Protein AF-A0A673XP04-F1 (afdb_monomer_lite)

Secondary structure (DSSP, 8-state):
-----GGGS--SS-PPP-PPPPTT--SSS--GGGT-GGGT-PPPP-S--SS-PPP-SPPPPPPPPPP--SSPPPPPPPPPSS-S--

Sequence (86 aa):
MPHNLSFNLLCRTQPPPKLPVGPSHKFAFNYYNGRDGRRESAPATVVMSSQKALAAGQALEVPAKRPVTPGNVPRELTLSTDQPYL

Structure (mmCIF, N/CA/C/O backbone):
data_AF-A0A673XP04-F1
#
_entry.id   AF-A0A673XP04-F1
#
loop_
_atom_site.group_PDB
_atom_site.id
_atom_site.type_symbol
_atom_site.label_atom_id
_atom_site.label_alt_id
_atom_site.label_comp_id
_atom_site.label_asym_id
_atom_site.label_entity_id
_atom_site.label_seq_id
_atom_site.pdbx_PDB_ins_code
_atom_site.Cartn_x
_atom_site.Cartn_y
_atom_site.Cartn_z
_atom_site.occupancy
_atom_site.B_iso_or_equiv
_atom_site.auth_seq_id
_atom_site.auth_comp_id
_atom_site.auth_asym_id
_atom_site.auth_atom_id
_atom_site.pdbx_PDB_model_num
ATOM 1 N N . MET A 1 1 ? 28.999 -32.088 6.420 1.00 51.09 1 MET A N 1
ATOM 2 C CA . MET A 1 1 ? 28.671 -30.833 5.710 1.00 51.09 1 MET A CA 1
ATOM 3 C C . MET A 1 1 ? 28.512 -31.165 4.237 1.00 51.09 1 MET A C 1
ATOM 5 O O . MET A 1 1 ? 29.466 -31.709 3.690 1.00 51.09 1 MET A O 1
ATOM 9 N N . PRO A 1 2 ? 27.349 -30.947 3.600 1.00 70.00 2 PRO A N 1
ATOM 10 C CA . PRO A 1 2 ? 27.246 -31.169 2.163 1.00 70.00 2 PRO A CA 1
ATOM 11 C C . PRO A 1 2 ? 28.143 -30.155 1.441 1.00 70.00 2 PRO A C 1
ATOM 13 O O . PRO A 1 2 ? 28.015 -28.946 1.632 1.00 70.00 2 PRO A O 1
ATOM 16 N N . HIS A 1 3 ? 29.100 -30.654 0.658 1.00 71.00 3 HIS A N 1
ATOM 17 C CA . HIS A 1 3 ? 29.939 -29.825 -0.197 1.00 71.00 3 HIS A CA 1
ATOM 18 C C . HIS A 1 3 ? 29.177 -29.521 -1.484 1.00 71.00 3 HIS A C 1
ATOM 20 O O . HIS A 1 3 ? 28.848 -30.425 -2.249 1.00 71.00 3 HIS A O 1
ATOM 26 N N . ASN A 1 4 ? 28.902 -28.241 -1.725 1.00 65.50 4 ASN A N 1
ATOM 27 C CA . ASN A 1 4 ? 28.284 -27.800 -2.968 1.00 65.50 4 ASN A CA 1
ATOM 28 C C . ASN A 1 4 ? 29.330 -27.854 -4.087 1.00 65.50 4 ASN A C 1
ATOM 30 O O . ASN A 1 4 ? 30.102 -26.913 -4.277 1.00 65.50 4 ASN A O 1
ATOM 34 N N . LEU A 1 5 ? 29.379 -28.980 -4.799 1.00 63.59 5 LEU A N 1
ATOM 35 C CA . LEU A 1 5 ? 30.155 -29.105 -6.028 1.00 63.59 5 LEU A CA 1
ATOM 36 C C . LEU A 1 5 ? 29.566 -28.164 -7.096 1.00 63.59 5 LEU A C 1
ATOM 38 O O . LEU A 1 5 ? 28.353 -27.956 -7.163 1.00 63.59 5 LEU A O 1
ATOM 42 N N . SER A 1 6 ? 30.433 -27.610 -7.939 1.00 63.44 6 SER A N 1
ATOM 43 C CA . SER A 1 6 ? 30.176 -26.543 -8.923 1.00 63.44 6 SER A CA 1
ATOM 44 C C . SER A 1 6 ? 29.065 -26.803 -9.951 1.00 63.44 6 SER A C 1
ATOM 46 O O . SER A 1 6 ? 28.722 -25.898 -10.702 1.00 63.44 6 SER A O 1
ATOM 48 N N . PHE A 1 7 ? 28.491 -28.005 -9.995 1.00 61.38 7 PHE A N 1
ATOM 49 C CA . PHE A 1 7 ? 27.465 -28.395 -10.962 1.00 61.38 7 PHE A CA 1
ATOM 50 C C . PHE A 1 7 ? 26.067 -27.826 -10.652 1.00 61.38 7 PHE A C 1
ATOM 52 O O . PHE A 1 7 ? 25.273 -27.640 -11.565 1.00 61.38 7 PHE A O 1
ATOM 59 N N . ASN A 1 8 ? 25.774 -27.497 -9.387 1.00 74.50 8 ASN A N 1
ATOM 60 C CA . ASN A 1 8 ? 24.460 -26.985 -8.955 1.00 74.50 8 ASN A CA 1
ATOM 61 C C . ASN A 1 8 ? 24.493 -25.514 -8.503 1.00 74.50 8 ASN A C 1
ATOM 63 O O . ASN A 1 8 ? 23.590 -25.046 -7.810 1.00 74.50 8 ASN A O 1
ATOM 67 N N . LEU A 1 9 ? 25.550 -24.780 -8.859 1.00 81.62 9 LEU A N 1
ATOM 68 C CA . LEU A 1 9 ? 25.730 -23.374 -8.509 1.00 81.62 9 LEU A CA 1
ATOM 69 C C . LEU A 1 9 ? 25.889 -22.541 -9.778 1.00 81.62 9 LEU A C 1
ATOM 71 O O . LEU A 1 9 ? 26.606 -22.916 -10.701 1.00 81.62 9 LEU A O 1
ATOM 75 N N . LEU A 1 10 ? 25.238 -21.381 -9.800 1.00 85.12 10 LEU A N 1
ATOM 76 C CA . LEU A 1 10 ? 25.417 -20.401 -10.867 1.00 85.12 10 LEU A CA 1
ATOM 77 C C . LEU A 1 10 ? 26.860 -19.864 -10.875 1.00 85.12 10 LEU A C 1
ATOM 79 O O . LEU A 1 10 ? 27.504 -19.751 -9.827 1.00 85.12 10 LEU A O 1
ATOM 83 N N . CYS A 1 11 ? 27.351 -19.491 -12.060 1.00 86.44 11 CYS A N 1
ATOM 84 C CA . CYS A 1 11 ? 28.653 -18.850 -12.230 1.00 86.44 11 CYS A CA 1
ATOM 85 C C . CYS A 1 11 ? 28.774 -17.569 -11.385 1.00 86.44 11 CYS A C 1
ATOM 87 O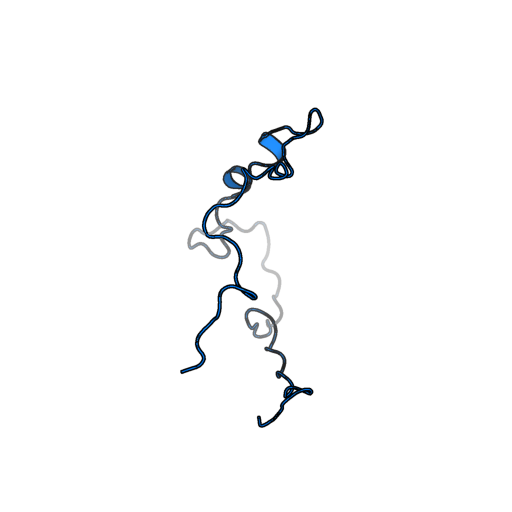 O . CYS A 1 11 ? 27.812 -16.825 -11.199 1.00 86.44 11 CYS A O 1
ATOM 89 N N . ARG A 1 12 ? 29.987 -17.284 -10.890 1.00 88.12 12 ARG A N 1
ATOM 90 C CA . ARG A 1 12 ? 30.271 -16.053 -10.124 1.00 88.12 12 ARG A CA 1
ATOM 91 C C . ARG A 1 12 ? 30.185 -14.795 -10.986 1.00 88.12 12 ARG A C 1
ATOM 93 O O . ARG A 1 12 ? 29.778 -13.749 -10.491 1.00 88.12 12 ARG A O 1
ATOM 100 N N . THR A 1 13 ? 30.554 -14.912 -12.257 1.00 91.19 13 THR A N 1
ATOM 101 C CA . THR A 1 13 ? 30.477 -13.830 -13.237 1.00 91.19 13 THR A CA 1
ATOM 102 C C . THR A 1 13 ? 29.216 -14.002 -14.061 1.00 91.19 13 THR A C 1
ATOM 104 O O . THR A 1 13 ? 29.074 -15.009 -14.752 1.00 91.19 13 THR A O 1
ATOM 107 N N . GLN A 1 14 ? 28.328 -13.012 -13.992 1.00 93.12 14 GLN A N 1
ATOM 108 C CA . GLN A 1 14 ? 27.060 -13.012 -14.711 1.00 93.12 14 GLN A CA 1
ATOM 109 C C . GLN A 1 14 ? 27.096 -12.023 -15.880 1.00 93.12 14 GLN A C 1
ATOM 111 O O . GLN A 1 14 ? 27.755 -10.984 -15.778 1.00 93.12 14 GLN A O 1
ATOM 116 N N . PRO A 1 15 ? 26.406 -12.321 -16.994 1.00 95.12 15 PRO A N 1
ATOM 117 C CA . PRO A 1 15 ? 26.288 -11.386 -18.103 1.00 95.12 15 PRO A CA 1
ATOM 118 C C . PRO A 1 15 ? 25.535 -10.115 -17.670 1.00 95.12 15 PRO A C 1
ATOM 120 O O . PRO A 1 15 ? 24.747 -10.153 -16.718 1.00 95.12 15 PRO A O 1
ATOM 123 N N . PRO A 1 16 ? 25.735 -8.983 -18.368 1.00 95.94 16 PRO A N 1
ATOM 124 C 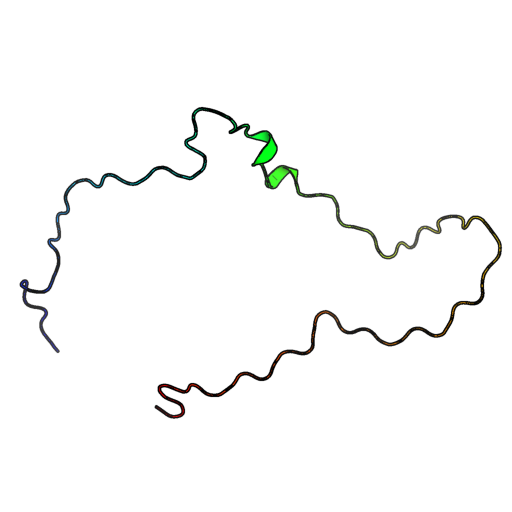CA . PRO A 1 16 ? 25.008 -7.755 -18.070 1.00 95.94 16 PRO A CA 1
ATOM 125 C C . PRO A 1 16 ? 23.489 -7.958 -18.248 1.00 95.94 16 PRO A C 1
ATOM 127 O O . PRO A 1 16 ? 23.060 -8.467 -19.288 1.00 95.94 16 PRO A O 1
ATOM 130 N N . PRO A 1 17 ? 22.653 -7.569 -17.265 1.00 95.19 17 PRO A N 1
ATOM 131 C CA . PRO A 1 17 ? 21.211 -7.769 -17.348 1.00 95.19 17 PRO A CA 1
ATOM 132 C C . PRO A 1 17 ? 20.525 -6.685 -18.189 1.00 95.19 17 PRO A C 1
ATOM 134 O O . PRO A 1 17 ? 20.929 -5.522 -18.192 1.00 95.19 17 PRO A O 1
ATOM 137 N N . LYS A 1 18 ? 19.408 -7.045 -18.833 1.00 96.38 18 LYS A N 1
ATOM 138 C CA . LYS A 1 18 ? 18.471 -6.100 -19.458 1.00 96.38 18 LYS A CA 1
ATOM 139 C C . LYS A 1 18 ? 17.189 -6.040 -18.629 1.00 96.38 18 LYS A C 1
ATOM 141 O O . LYS A 1 18 ? 16.267 -6.823 -18.844 1.00 96.38 18 LYS A O 1
ATOM 146 N N . LEU A 1 19 ? 17.160 -5.142 -17.647 1.00 96.69 19 LEU A N 1
ATOM 147 C CA . LEU A 1 19 ? 16.030 -5.008 -16.725 1.00 96.69 19 LEU A CA 1
ATOM 148 C C . LEU A 1 19 ? 14.823 -4.328 -17.398 1.00 96.69 19 LEU A C 1
ATOM 150 O O . LEU A 1 19 ? 15.014 -3.430 -18.224 1.00 96.69 19 LEU A O 1
ATOM 154 N N . PRO A 1 20 ? 13.583 -4.723 -17.054 1.00 97.06 20 PRO A N 1
ATOM 155 C CA . PRO A 1 20 ? 12.390 -4.042 -17.537 1.00 97.06 20 PRO A CA 1
ATOM 156 C C . PRO A 1 20 ? 12.278 -2.638 -16.933 1.00 97.06 20 PRO A C 1
ATOM 158 O O . PRO A 1 20 ? 12.726 -2.372 -15.817 1.00 97.06 20 PRO A O 1
ATOM 161 N N . VAL A 1 21 ? 11.640 -1.736 -17.674 1.00 97.75 21 VAL A N 1
ATOM 162 C CA . VAL A 1 21 ? 11.340 -0.381 -17.201 1.00 97.75 21 VAL A CA 1
ATOM 163 C C . VAL A 1 21 ? 10.144 -0.373 -16.248 1.00 97.75 21 VAL A C 1
ATOM 165 O O . VAL A 1 21 ? 9.263 -1.229 -16.314 1.00 97.75 21 VAL A O 1
ATOM 168 N N . GLY A 1 22 ? 10.100 0.625 -15.363 1.00 96.69 22 GLY A N 1
ATOM 169 C CA . GLY A 1 22 ? 8.989 0.815 -14.433 1.00 96.69 22 GLY A CA 1
ATOM 170 C C . GLY A 1 22 ? 7.694 1.308 -15.102 1.00 96.69 22 GLY A C 1
ATOM 171 O O . GLY A 1 22 ? 7.702 1.785 -16.239 1.00 96.69 22 GLY A O 1
ATOM 172 N N . PRO A 1 23 ? 6.567 1.296 -14.369 1.00 95.31 23 PRO A N 1
ATOM 173 C CA . PRO A 1 23 ? 5.228 1.569 -14.910 1.00 95.31 23 PRO A CA 1
ATOM 174 C C . PRO A 1 23 ? 5.022 3.007 -15.410 1.00 95.31 23 PRO A C 1
ATOM 176 O O . PRO A 1 23 ? 4.074 3.283 -16.142 1.00 95.31 23 PRO A O 1
ATOM 179 N N . SER A 1 24 ? 5.896 3.935 -15.016 1.00 95.62 24 SER A N 1
ATOM 180 C CA . SER A 1 24 ? 5.871 5.335 -15.458 1.00 95.62 24 SER A CA 1
ATOM 181 C C . SER A 1 24 ? 6.745 5.592 -16.692 1.00 95.62 24 SER A C 1
ATOM 183 O O . SER A 1 24 ? 6.953 6.746 -17.044 1.00 95.62 24 SER A O 1
ATOM 185 N N . HIS A 1 25 ? 7.273 4.566 -17.366 1.00 96.06 25 HIS A N 1
ATOM 186 C CA . HIS A 1 25 ? 7.986 4.724 -18.638 1.00 96.06 25 HIS A CA 1
ATOM 187 C C . HIS A 1 25 ? 6.996 4.701 -19.818 1.00 96.06 25 HIS A C 1
ATOM 189 O O . HIS A 1 25 ? 6.989 3.786 -20.637 1.00 96.06 25 HIS A O 1
ATOM 195 N N . LYS A 1 26 ? 6.093 5.689 -19.852 1.00 95.75 26 LYS A N 1
ATOM 196 C CA . LYS A 1 26 ? 5.039 5.836 -20.868 1.00 95.75 26 LYS A CA 1
ATOM 197 C C . LYS A 1 26 ? 5.242 7.126 -21.658 1.00 95.75 26 LYS A C 1
ATOM 199 O O . LYS A 1 26 ? 5.509 8.167 -21.060 1.00 95.75 26 LYS A O 1
ATOM 204 N N . PHE A 1 27 ? 5.049 7.058 -22.975 1.00 95.50 27 PHE A N 1
ATOM 205 C CA . PHE A 1 27 ? 5.188 8.203 -23.884 1.00 95.50 27 PHE A CA 1
ATOM 206 C C . PHE A 1 27 ? 4.034 9.214 -23.798 1.00 95.50 27 PHE A C 1
ATOM 208 O O . PHE A 1 27 ? 4.231 10.388 -24.090 1.00 95.50 27 PHE A O 1
ATOM 215 N N . ALA A 1 28 ? 2.841 8.779 -23.384 1.00 95.88 28 ALA A N 1
ATOM 216 C CA . ALA A 1 28 ? 1.648 9.616 -23.268 1.00 95.88 28 ALA A CA 1
ATOM 217 C C . ALA A 1 28 ? 0.861 9.280 -21.992 1.00 95.88 28 ALA A C 1
ATOM 219 O O . ALA A 1 28 ? 1.066 8.222 -21.392 1.00 95.88 28 ALA A O 1
ATOM 220 N N . PHE A 1 29 ? -0.038 10.186 -21.588 1.00 93.94 29 PHE A N 1
ATOM 221 C CA . PHE A 1 29 ? -0.927 10.024 -20.426 1.00 93.94 29 PHE A CA 1
ATOM 222 C C . PHE A 1 29 ? -0.180 9.679 -19.127 1.00 93.94 29 PHE A C 1
ATOM 224 O O . PHE A 1 29 ? -0.548 8.770 -18.386 1.00 93.94 29 PHE A O 1
ATOM 231 N N . ASN A 1 30 ? 0.916 10.395 -18.870 1.00 94.69 30 ASN A N 1
ATOM 232 C CA . ASN A 1 30 ? 1.853 10.084 -17.790 1.00 94.69 30 ASN A CA 1
ATOM 233 C C . ASN A 1 30 ? 2.290 11.329 -17.004 1.00 94.69 30 ASN A C 1
ATOM 235 O O . ASN A 1 30 ? 3.438 11.463 -16.568 1.00 94.69 30 ASN A O 1
ATOM 239 N N . TYR A 1 31 ? 1.363 12.269 -16.845 1.00 95.19 31 TYR A N 1
ATOM 240 C CA . TYR A 1 31 ? 1.613 13.505 -16.120 1.00 95.19 31 TYR A CA 1
ATOM 241 C C . TYR A 1 31 ? 1.973 13.210 -14.660 1.00 95.19 31 TYR A C 1
ATOM 243 O O . TYR A 1 31 ? 1.331 12.402 -13.991 1.00 95.19 31 TYR A O 1
ATOM 251 N N . TYR A 1 32 ? 3.032 13.856 -14.170 1.00 94.69 32 TYR A N 1
ATOM 252 C CA . TYR A 1 32 ? 3.533 13.649 -12.810 1.00 94.69 32 TYR A CA 1
ATOM 253 C C . TYR A 1 32 ? 2.506 14.047 -11.742 1.00 94.69 32 TYR A C 1
ATOM 255 O O . TYR A 1 32 ? 2.403 13.385 -10.717 1.00 94.69 32 TYR A O 1
ATOM 263 N N . ASN A 1 33 ? 1.703 15.080 -12.010 1.00 93.25 33 ASN A N 1
ATOM 264 C CA 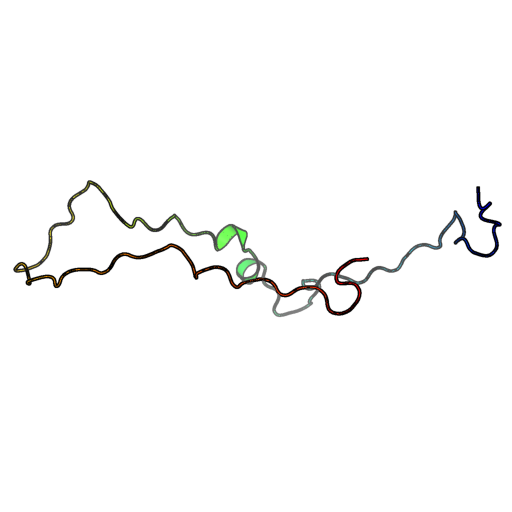. ASN A 1 33 ? 0.695 15.591 -11.080 1.00 93.25 33 ASN A CA 1
ATOM 265 C C . ASN A 1 33 ? -0.352 14.545 -10.653 1.00 93.25 33 ASN A C 1
ATOM 267 O O . ASN A 1 33 ? -0.807 14.609 -9.521 1.00 93.25 33 ASN A O 1
ATOM 271 N N . GLY A 1 34 ? -0.699 13.581 -11.511 1.00 91.50 34 GLY A N 1
ATOM 272 C CA . GLY A 1 34 ? -1.646 12.508 -11.190 1.00 91.50 34 GLY A CA 1
ATOM 273 C C . GLY A 1 34 ? -1.015 11.276 -10.536 1.00 91.50 34 GLY A C 1
ATOM 274 O O . GLY A 1 34 ? -1.724 10.321 -10.248 1.00 91.50 34 GLY A O 1
ATOM 275 N N . ARG A 1 35 ? 0.313 11.253 -10.359 1.00 92.12 35 ARG A N 1
ATOM 276 C CA . ARG A 1 35 ? 1.055 10.152 -9.712 1.00 92.12 35 ARG A CA 1
ATOM 277 C C . ARG A 1 35 ? 1.743 10.579 -8.419 1.00 92.12 35 ARG A C 1
ATOM 279 O O . ARG A 1 35 ? 2.317 9.739 -7.728 1.00 92.12 35 ARG A O 1
ATOM 286 N N . ASP A 1 36 ? 1.784 11.878 -8.139 1.00 93.94 36 ASP A N 1
ATOM 287 C CA . ASP A 1 36 ? 2.529 12.433 -7.015 1.00 93.94 36 ASP A CA 1
ATOM 288 C C . ASP A 1 36 ? 1.741 12.261 -5.711 1.00 93.94 36 ASP A C 1
ATOM 290 O O . ASP A 1 36 ? 1.188 13.217 -5.171 1.00 93.94 36 ASP A O 1
ATOM 294 N N . GLY A 1 37 ? 1.748 11.040 -5.167 1.00 93.19 37 GLY A N 1
ATOM 295 C CA . GLY A 1 37 ? 1.112 10.720 -3.883 1.00 93.19 37 GLY A CA 1
ATOM 296 C C . GLY A 1 37 ? 1.627 11.563 -2.709 1.00 93.19 37 GLY A C 1
ATOM 297 O O . GLY A 1 37 ? 0.937 11.734 -1.708 1.00 93.19 37 GLY A O 1
ATOM 298 N N . ARG A 1 38 ? 2.805 12.192 -2.836 1.00 94.75 38 ARG A N 1
ATOM 299 C CA . ARG A 1 38 ? 3.314 13.145 -1.834 1.00 94.75 38 ARG A CA 1
ATOM 300 C C . ARG A 1 38 ? 2.432 14.389 -1.714 1.00 94.75 38 ARG A C 1
ATOM 302 O O . ARG A 1 38 ? 2.425 15.017 -0.660 1.00 94.75 38 ARG A O 1
ATOM 309 N N . ARG A 1 39 ? 1.716 14.756 -2.782 1.00 93.56 39 ARG A N 1
ATOM 310 C CA . ARG A 1 39 ? 0.775 15.889 -2.823 1.00 93.56 39 ARG A CA 1
ATOM 311 C C . ARG A 1 39 ? -0.671 15.486 -2.547 1.00 93.56 39 ARG A C 1
ATOM 313 O O . ARG A 1 39 ? -1.503 16.367 -2.376 1.00 93.56 39 ARG A O 1
ATOM 320 N N . GLU A 1 40 ? -0.964 14.191 -2.483 1.00 93.88 40 GLU A N 1
ATOM 321 C CA . GLU A 1 40 ? -2.286 13.675 -2.104 1.00 93.88 40 GLU A CA 1
ATOM 322 C C . GLU A 1 40 ? -2.502 13.692 -0.583 1.00 93.88 40 GLU A C 1
ATOM 324 O O . GLU A 1 40 ? -3.629 13.570 -0.109 1.00 93.88 40 GLU A O 1
ATOM 329 N N . SER A 1 41 ? -1.433 13.884 0.197 1.00 92.44 41 SER A N 1
ATOM 330 C CA . SER A 1 41 ? -1.522 14.038 1.647 1.00 92.44 41 SER A CA 1
ATOM 331 C C . SER A 1 41 ? -2.295 15.305 2.016 1.00 92.44 41 SER A C 1
ATOM 333 O O . SER A 1 41 ? -1.810 16.422 1.831 1.00 92.44 41 SER A O 1
ATOM 335 N N . ALA A 1 42 ? -3.470 15.126 2.614 1.00 92.62 42 ALA A N 1
ATOM 336 C CA . ALA A 1 42 ? -4.249 16.202 3.211 1.00 92.62 42 ALA A CA 1
ATOM 337 C C . ALA A 1 42 ? -3.888 16.398 4.699 1.00 92.62 42 ALA A C 1
ATOM 339 O O . ALA A 1 42 ? -3.381 15.475 5.343 1.00 92.62 42 ALA A O 1
ATOM 340 N N . PRO A 1 43 ? -4.164 17.580 5.279 1.00 93.94 43 PRO A N 1
ATOM 341 C CA . PRO A 1 43 ? -4.126 17.763 6.726 1.00 93.94 43 PRO A CA 1
ATOM 342 C C . PRO A 1 43 ? -5.055 16.775 7.449 1.00 93.94 43 PRO A C 1
ATOM 344 O O . PRO A 1 43 ? -6.071 16.342 6.903 1.00 93.94 43 PRO A O 1
ATOM 347 N N . ALA A 1 44 ? -4.727 16.438 8.697 1.00 92.56 44 ALA A N 1
ATOM 348 C CA . ALA A 1 44 ? -5.550 15.540 9.502 1.00 92.56 44 ALA A CA 1
ATOM 349 C C . ALA A 1 44 ? -6.971 16.097 9.701 1.00 92.56 44 ALA A C 1
ATOM 351 O O . ALA A 1 44 ? -7.164 17.289 9.945 1.00 92.56 44 ALA A O 1
ATOM 352 N N . THR A 1 45 ? -7.972 15.216 9.645 1.00 90.12 45 THR A N 1
ATOM 353 C CA . THR A 1 45 ? -9.357 15.584 9.967 1.00 90.12 45 THR A CA 1
ATOM 354 C C . THR A 1 45 ? -9.517 15.736 11.478 1.00 90.12 45 THR A C 1
ATOM 356 O O . THR A 1 45 ? -9.225 14.812 12.237 1.00 90.12 45 THR A O 1
ATOM 359 N N . VAL A 1 46 ? -10.008 16.893 11.923 1.00 89.06 46 VAL A N 1
ATOM 360 C CA . VAL A 1 46 ? -10.250 17.175 13.343 1.00 89.06 46 VAL A CA 1
ATOM 361 C C . VAL A 1 46 ? -11.629 16.646 13.741 1.00 89.06 46 VAL A C 1
ATOM 363 O O . VAL A 1 46 ? -12.648 17.185 13.322 1.00 89.06 46 VAL A O 1
ATOM 366 N N . VAL A 1 47 ? -11.667 15.589 14.558 1.00 87.62 47 VAL A N 1
ATOM 367 C CA . VAL A 1 47 ? -12.922 14.964 15.030 1.00 87.62 47 VAL A CA 1
ATOM 368 C C . VAL A 1 47 ? -13.508 15.692 16.247 1.00 87.62 47 VAL A C 1
ATOM 370 O O . VAL A 1 47 ? -14.722 15.732 16.430 1.00 87.62 47 VAL A O 1
ATOM 373 N N . MET A 1 48 ? -12.655 16.288 17.083 1.00 85.25 48 MET A N 1
ATOM 374 C CA . MET A 1 48 ? -13.049 17.041 18.272 1.00 85.25 48 MET A CA 1
ATOM 375 C C . MET A 1 48 ? -12.078 18.209 18.474 1.00 85.25 48 MET A C 1
ATOM 377 O O . MET A 1 48 ? -10.867 18.032 18.367 1.00 85.25 48 MET A O 1
ATOM 381 N N . SER A 1 49 ? -12.615 19.401 18.736 1.00 83.31 49 SER A N 1
ATOM 382 C CA . SER A 1 49 ? -11.857 20.616 19.053 1.00 83.31 49 SER A CA 1
ATOM 383 C C . SER A 1 49 ? -12.468 21.285 20.281 1.00 83.31 49 SER A C 1
ATOM 385 O O . SER A 1 49 ? -13.683 21.244 20.477 1.00 83.31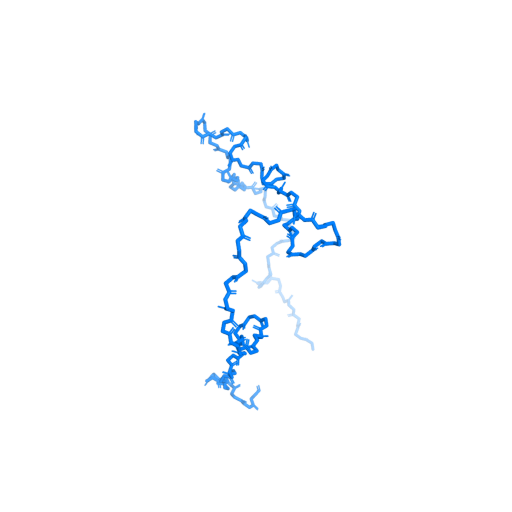 49 SER A O 1
ATOM 387 N N . SER A 1 50 ? -11.633 21.912 21.111 1.00 81.62 50 SER A N 1
ATOM 388 C CA . SER A 1 50 ? -12.077 22.728 22.248 1.00 81.62 50 SER A CA 1
ATOM 389 C C . SER A 1 50 ? -12.681 24.069 21.814 1.00 81.62 50 SER A C 1
ATOM 391 O O . SER A 1 50 ? -13.393 24.709 22.589 1.00 81.62 50 SER A O 1
ATOM 393 N N . GLN A 1 51 ? -12.430 24.494 20.572 1.00 80.88 51 GLN A N 1
ATOM 394 C CA . GLN A 1 51 ? -13.062 25.669 19.984 1.00 80.88 51 GLN A CA 1
ATOM 395 C C . GLN A 1 51 ? -14.528 25.342 19.668 1.00 80.88 51 GLN A C 1
ATOM 397 O O . GLN A 1 51 ? -14.823 24.513 18.808 1.00 80.88 51 GLN A O 1
ATOM 402 N N . LYS A 1 52 ? -15.463 25.987 20.378 1.00 63.09 52 LYS A N 1
ATOM 403 C CA . LYS A 1 52 ? -16.900 25.833 20.124 1.00 63.09 52 LYS A CA 1
ATOM 404 C C . LYS A 1 52 ? -17.257 26.459 18.775 1.00 63.09 52 LYS A C 1
ATOM 406 O O . LYS A 1 52 ? -17.229 27.678 18.637 1.00 63.09 52 LYS A O 1
ATOM 411 N N . ALA A 1 53 ? -17.650 25.638 17.807 1.00 67.19 53 ALA A N 1
ATOM 412 C CA . ALA A 1 53 ? -18.426 26.120 16.672 1.00 67.19 53 ALA A CA 1
ATOM 413 C C . ALA A 1 53 ? -19.814 26.549 17.178 1.00 67.19 53 ALA A C 1
ATOM 415 O O . ALA A 1 53 ? -20.451 25.817 17.939 1.00 67.19 53 ALA A O 1
ATOM 416 N N . LEU A 1 54 ? -20.275 27.741 16.792 1.00 61.91 54 LEU A N 1
ATOM 417 C CA . LEU A 1 54 ? -21.636 28.186 17.090 1.00 61.91 54 LEU A CA 1
ATOM 418 C C . LEU A 1 54 ? -22.611 27.278 16.332 1.00 61.91 54 LEU A C 1
ATOM 420 O O . LEU A 1 54 ? -22.591 27.229 15.104 1.00 61.91 54 LEU A O 1
ATOM 424 N N . ALA A 1 55 ? -23.437 26.529 17.061 1.00 60.66 55 ALA A N 1
ATOM 425 C CA . ALA A 1 55 ? -24.465 25.696 16.455 1.00 60.66 55 ALA A CA 1
ATOM 426 C C . ALA A 1 55 ? -25.586 26.586 15.896 1.00 60.66 55 ALA A C 1
ATOM 428 O O . ALA A 1 55 ? -26.123 27.436 16.607 1.00 60.66 55 ALA A O 1
ATOM 429 N N . ALA A 1 56 ? -25.956 26.385 14.632 1.00 58.06 56 ALA A N 1
ATOM 430 C CA . ALA A 1 56 ? -27.172 26.965 14.080 1.00 58.06 56 ALA A CA 1
ATOM 431 C C . ALA A 1 56 ? -28.378 26.114 14.522 1.00 58.06 56 ALA A C 1
ATOM 433 O O . ALA A 1 56 ? -28.558 25.004 14.027 1.00 58.06 56 ALA A O 1
ATOM 434 N N . GLY A 1 57 ? -29.201 26.631 15.442 1.00 68.06 57 GLY A N 1
ATOM 435 C CA . GLY A 1 57 ? -30.532 26.084 15.753 1.00 68.06 57 GLY A CA 1
ATOM 436 C C . GLY A 1 57 ? -30.689 25.300 17.068 1.00 68.06 57 GLY A C 1
ATOM 437 O O . GLY A 1 57 ? -29.731 25.053 17.799 1.00 68.06 57 GLY A O 1
ATOM 438 N N . GLN A 1 58 ? -31.953 24.965 17.375 1.00 65.12 58 GLN A N 1
ATOM 439 C CA . GLN A 1 58 ? -32.424 24.304 18.603 1.00 65.12 58 GLN A CA 1
ATOM 440 C C . GLN A 1 58 ? -31.870 22.881 18.780 1.00 65.12 58 GLN A C 1
ATOM 442 O O . GLN A 1 58 ? -31.778 22.108 17.829 1.00 65.12 58 GLN A O 1
ATOM 447 N N . ALA A 1 59 ? -31.544 22.533 20.029 1.00 63.81 59 ALA A N 1
ATOM 448 C CA . ALA A 1 59 ? -31.027 21.224 20.410 1.00 63.81 59 ALA A CA 1
ATOM 449 C C . ALA A 1 59 ? -32.089 20.129 20.214 1.00 63.81 59 ALA A C 1
ATOM 451 O O . ALA A 1 59 ? -33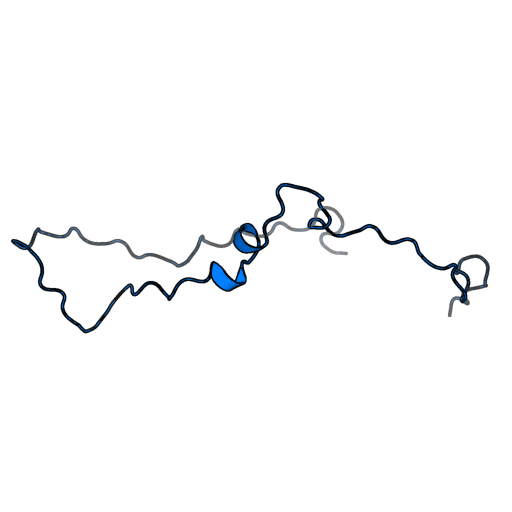.133 20.145 20.862 1.00 63.81 59 ALA A O 1
ATOM 452 N N . LEU A 1 60 ? -31.802 19.181 19.323 1.00 67.19 60 LEU A N 1
ATOM 453 C CA . LEU A 1 60 ? -32.602 17.976 19.114 1.00 67.19 60 LEU A CA 1
ATOM 454 C C . LEU A 1 60 ? -32.186 16.893 20.119 1.00 67.19 60 LEU A C 1
ATOM 456 O O . LEU A 1 60 ? -30.998 16.750 20.418 1.00 67.19 60 LEU A O 1
ATOM 460 N N . GLU A 1 61 ? -33.151 16.121 20.624 1.00 68.81 61 GLU A N 1
ATOM 461 C CA . GLU A 1 61 ? -32.886 14.969 21.490 1.00 68.81 61 GLU A CA 1
ATOM 462 C C . GLU A 1 61 ? -32.022 13.934 20.754 1.00 68.81 61 GLU A C 1
ATOM 464 O O . GLU A 1 61 ? -32.377 13.445 19.680 1.00 68.81 61 GLU A O 1
ATOM 469 N N . VAL A 1 62 ? -30.858 13.608 21.325 1.00 72.06 62 VAL A N 1
ATOM 470 C CA . VAL A 1 62 ? -29.911 12.651 20.742 1.00 72.06 62 VAL A CA 1
ATOM 471 C C . VAL A 1 62 ? -30.134 11.279 21.388 1.00 72.06 62 VAL A C 1
ATOM 473 O O . VAL A 1 62 ? -29.966 11.159 22.603 1.00 72.06 62 VAL A O 1
ATOM 476 N N . PRO A 1 63 ? -30.469 10.227 20.617 1.00 79.81 63 PRO A N 1
ATOM 477 C CA . PRO A 1 63 ? -30.634 8.882 21.160 1.00 79.81 63 PRO A CA 1
ATOM 478 C C . PRO A 1 63 ? -29.314 8.333 21.726 1.00 79.81 63 PRO A C 1
ATOM 480 O O . PRO A 1 63 ? -28.219 8.714 21.301 1.00 79.81 63 PRO A O 1
ATOM 483 N N . ALA A 1 64 ? -29.415 7.399 22.677 1.00 83.94 64 ALA A N 1
ATOM 484 C CA . ALA A 1 64 ? -28.256 6.785 23.321 1.00 83.94 64 ALA A CA 1
ATOM 485 C C . ALA A 1 64 ? -27.346 6.074 22.298 1.00 83.94 64 ALA A C 1
ATOM 487 O O . ALA A 1 64 ? -27.792 5.227 21.519 1.00 83.94 64 ALA A O 1
ATOM 488 N N . LYS A 1 65 ? -26.052 6.417 22.302 1.00 85.19 65 LYS A N 1
ATOM 489 C CA . LYS A 1 65 ? -25.049 5.854 21.384 1.00 85.19 65 LYS A CA 1
ATOM 490 C C . LYS A 1 65 ? -24.545 4.503 21.896 1.00 85.19 65 LYS A C 1
ATOM 492 O O . LYS A 1 65 ? -24.302 4.340 23.089 1.00 85.19 65 LYS A O 1
ATOM 497 N N . ARG A 1 66 ? -24.347 3.544 20.985 1.00 89.88 66 ARG A N 1
ATOM 498 C CA . ARG A 1 66 ? -23.719 2.248 21.297 1.00 89.88 66 ARG A CA 1
ATOM 499 C C . ARG A 1 66 ? -22.192 2.399 21.414 1.00 89.88 66 ARG A C 1
ATOM 501 O O . ARG A 1 66 ? -21.631 3.241 20.710 1.00 89.88 66 ARG A O 1
ATOM 508 N N . PRO A 1 67 ? -21.515 1.583 22.241 1.00 90.19 67 PRO A N 1
ATOM 509 C CA . PRO A 1 67 ? -20.054 1.505 22.246 1.00 90.19 67 PRO A CA 1
ATOM 510 C C . PRO A 1 67 ? -19.506 1.078 20.876 1.00 90.19 67 PRO A C 1
ATOM 512 O O . PRO A 1 67 ? -20.109 0.240 20.206 1.00 90.19 67 PRO A O 1
ATOM 515 N N . VAL A 1 68 ? -18.361 1.637 20.472 1.00 91.81 68 VAL A N 1
ATOM 516 C CA . VAL A 1 68 ? -17.689 1.333 19.195 1.00 91.81 68 VAL A CA 1
ATOM 517 C C . VAL A 1 68 ? -16.267 0.846 19.468 1.00 91.81 68 VAL A C 1
ATOM 519 O O . VAL A 1 68 ? -15.559 1.436 20.283 1.00 91.81 68 VAL A O 1
ATOM 522 N N . THR A 1 69 ? -15.840 -0.207 18.771 1.00 92.56 69 THR A N 1
ATOM 523 C CA . THR A 1 69 ? -14.458 -0.713 18.763 1.00 92.56 69 THR A CA 1
ATOM 524 C C . THR A 1 69 ? -13.751 -0.314 17.463 1.00 92.56 69 THR A C 1
ATOM 526 O O . THR A 1 69 ? -14.372 -0.405 16.402 1.00 92.56 69 THR A O 1
ATOM 529 N N . PRO A 1 70 ? -12.474 0.116 17.492 1.00 94.19 70 PRO A N 1
ATOM 530 C CA . PRO A 1 70 ? -11.711 0.358 16.269 1.00 94.19 70 PRO A CA 1
ATOM 531 C C . PRO A 1 70 ? -11.505 -0.934 15.468 1.00 94.19 70 PRO A C 1
ATOM 533 O O . PRO A 1 70 ? -10.996 -1.919 15.997 1.00 94.19 70 PRO A O 1
ATOM 536 N N . GLY A 1 71 ? -11.861 -0.904 14.182 1.00 92.38 71 GLY A N 1
ATOM 537 C CA . GLY A 1 71 ? -11.744 -2.060 13.293 1.00 92.38 71 GLY A CA 1
ATOM 538 C C . GLY A 1 71 ? -12.728 -3.190 13.613 1.00 92.38 71 GLY A C 1
ATOM 539 O O . GLY A 1 71 ? -13.626 -3.063 14.446 1.00 92.38 71 GLY A O 1
ATOM 540 N N . ASN A 1 72 ? -12.558 -4.311 12.916 1.00 92.00 72 ASN A N 1
ATOM 541 C CA . ASN A 1 72 ? -13.362 -5.510 13.134 1.00 92.00 72 ASN A CA 1
ATOM 542 C C . ASN A 1 72 ? -12.695 -6.409 14.179 1.00 92.00 72 ASN A C 1
ATOM 544 O O . ASN A 1 72 ? -11.472 -6.399 14.325 1.00 92.00 72 ASN A O 1
ATOM 548 N N . VAL A 1 73 ? -13.493 -7.245 14.849 1.00 91.44 73 VAL A N 1
ATOM 549 C CA . VAL A 1 73 ? -12.963 -8.318 15.700 1.00 91.44 73 VAL A CA 1
ATOM 550 C C . VAL A 1 73 ? -12.058 -9.220 14.843 1.00 91.44 73 VAL A C 1
ATOM 552 O O . VAL A 1 73 ? -12.503 -9.656 13.772 1.00 91.44 73 VAL A O 1
ATOM 555 N N . PRO A 1 74 ? -10.798 -9.473 15.254 1.00 93.12 74 PRO A N 1
ATOM 556 C CA . PRO A 1 74 ? -9.899 -10.354 14.521 1.00 93.12 74 PRO A CA 1
ATOM 557 C C . PRO A 1 74 ? -10.542 -11.717 14.280 1.00 93.12 74 PRO A C 1
ATOM 559 O O . PRO A 1 74 ? -11.173 -12.284 15.172 1.00 93.12 74 PRO A O 1
ATOM 562 N N . ARG A 1 75 ? -10.385 -12.243 13.063 1.00 93.12 75 ARG A N 1
ATOM 563 C CA . ARG A 1 75 ? -10.828 -13.603 12.750 1.00 93.12 75 ARG A CA 1
ATOM 564 C C . ARG A 1 75 ? -9.877 -14.604 13.391 1.00 93.12 75 ARG A C 1
ATOM 566 O O . ARG A 1 75 ? -8.664 -14.410 13.349 1.00 93.12 75 ARG A O 1
ATOM 573 N N . GLU A 1 76 ? -10.441 -15.669 13.943 1.00 94.81 76 GLU A N 1
ATOM 574 C CA . GLU A 1 76 ? -9.672 -16.805 14.437 1.00 94.81 76 GLU A CA 1
ATOM 575 C C . GLU A 1 76 ? -8.911 -17.451 13.270 1.00 94.81 76 GLU A C 1
ATOM 577 O O . GLU A 1 76 ? -9.489 -17.735 12.217 1.00 94.81 76 GLU A O 1
ATOM 582 N N . LEU A 1 77 ? -7.594 -17.603 13.425 1.00 93.94 77 LEU A N 1
ATOM 583 C CA . LEU A 1 77 ? -6.747 -18.248 12.425 1.00 93.94 77 LEU A CA 1
ATOM 584 C C . LEU A 1 77 ? -6.919 -19.765 12.533 1.00 93.94 77 LEU A C 1
ATOM 586 O O . LEU A 1 77 ? -6.841 -20.321 13.626 1.00 93.94 77 LEU A O 1
ATOM 590 N N . THR A 1 78 ? -7.136 -20.438 11.405 1.00 94.06 78 THR A N 1
ATOM 591 C CA . THR A 1 78 ? -7.236 -21.900 11.357 1.00 94.06 78 THR A CA 1
ATOM 592 C C . THR A 1 78 ? -5.851 -22.546 11.315 1.00 94.06 78 THR A C 1
ATOM 594 O O . THR A 1 78 ? -4.890 -21.967 10.806 1.00 94.06 78 THR A O 1
ATOM 597 N N . LEU A 1 79 ? -5.742 -23.760 11.860 1.00 94.12 79 LEU A N 1
ATOM 598 C CA . LEU A 1 79 ? -4.498 -24.528 11.839 1.00 94.12 79 LEU A CA 1
ATOM 599 C C . LEU A 1 79 ? -4.128 -24.926 10.399 1.00 94.12 79 LEU A C 1
ATOM 601 O O . LEU A 1 79 ? -5.009 -25.223 9.589 1.00 94.12 79 LEU A O 1
ATOM 605 N N . SER A 1 80 ? -2.827 -24.932 10.087 1.00 93.88 80 SER A N 1
ATOM 606 C CA . SER A 1 80 ? -2.315 -25.314 8.763 1.00 93.88 80 SER A CA 1
ATOM 607 C C . SER A 1 80 ? -2.812 -26.700 8.349 1.00 93.88 80 SER A C 1
ATOM 609 O O . SER A 1 80 ? -2.800 -27.635 9.146 1.00 93.88 80 SER A O 1
ATOM 611 N N . THR A 1 81 ? -3.226 -26.839 7.089 1.00 94.69 81 THR A N 1
ATOM 612 C CA . THR A 1 81 ? -3.638 -28.131 6.515 1.00 94.69 81 THR A CA 1
ATOM 613 C C . THR A 1 81 ? -2.448 -28.972 6.054 1.00 94.69 81 THR A C 1
ATOM 615 O O . THR A 1 81 ? -2.562 -30.190 5.993 1.00 94.69 81 THR A O 1
ATOM 618 N N . ASP A 1 82 ? -1.318 -28.337 5.733 1.00 94.12 82 ASP A N 1
ATOM 619 C CA . ASP A 1 82 ? -0.136 -29.019 5.192 1.00 94.12 82 ASP A CA 1
ATOM 620 C C . ASP A 1 82 ? 0.645 -29.732 6.306 1.00 94.12 82 ASP A C 1
ATOM 622 O O . ASP A 1 82 ? 0.859 -30.942 6.272 1.00 94.12 82 ASP A O 1
ATOM 626 N N . GLN A 1 83 ? 1.001 -28.986 7.355 1.00 90.19 83 GLN A N 1
ATOM 627 C CA . GLN A 1 83 ? 1.768 -29.475 8.501 1.00 90.19 83 GLN A CA 1
ATOM 628 C C . GLN A 1 83 ? 1.237 -28.837 9.796 1.00 90.19 83 GLN A C 1
ATOM 630 O O . GLN A 1 83 ? 1.748 -27.810 10.237 1.00 90.19 83 GLN A O 1
ATOM 635 N N . PRO A 1 84 ? 0.168 -29.391 10.403 1.00 91.31 84 PRO A N 1
ATOM 636 C CA . PRO A 1 84 ? -0.460 -28.802 11.592 1.00 91.31 84 PRO A CA 1
ATOM 637 C C . PRO A 1 84 ? 0.399 -28.903 12.860 1.00 91.31 84 PRO A C 1
ATOM 639 O O . PRO A 1 84 ? 0.220 -28.119 13.788 1.00 91.31 84 PRO A O 1
ATOM 642 N N . TYR A 1 85 ? 1.307 -29.877 12.909 1.00 89.44 85 TYR A N 1
ATOM 643 C CA . TYR A 1 85 ? 2.090 -30.219 14.101 1.00 89.44 85 TYR A CA 1
ATOM 644 C C . TYR A 1 85 ? 3.561 -30.518 13.784 1.00 89.44 85 TYR A C 1
ATOM 646 O O . TYR A 1 85 ? 4.259 -31.059 14.641 1.00 89.44 85 TYR A O 1
ATOM 654 N N . LEU A 1 86 ? 3.989 -30.253 12.545 1.00 73.19 86 LEU A N 1
ATOM 655 C CA . LEU A 1 86 ? 5.305 -30.618 12.021 1.00 73.19 86 LEU A CA 1
ATOM 656 C C . LEU A 1 86 ? 6.240 -29.407 11.992 1.00 73.19 86 LEU A C 1
ATOM 658 O O . LEU A 1 86 ? 5.770 -28.330 11.563 1.00 73.19 86 LEU A O 1
#

pLDDT: mean 85.75, std 12.05, range [51.09, 97.75]

Foldseek 3Di:
DDDPDPPPDDDPDDDDDDDDDDPLPDPDPRDVVVVPVVVVDDPDDDPDDPDDDDDDDDDD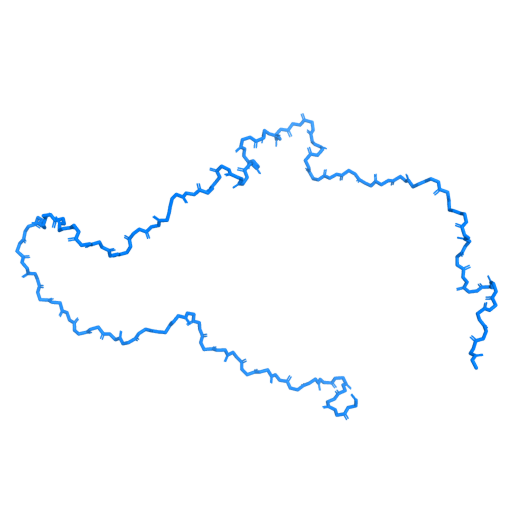DDDDDDDDDPDDDDDDDDADPPCRPD

InterPro domains:
  IPR009947 NADH dehydrogenase [ubiquinone] 1 alpha subcomplex subunit 7 [PF07347] (12-73)
  IPR009947 NADH dehydrogenase [ubiquinone] 1 alpha subcomplex subunit 7 [PTHR12485] (12-86)

Organism: Salmo trutta (NCBI:txid8032)

Radius of gyration: 29.71 Å; chains: 1; bounding box: 63×59×47 Å